Protein AF-A0A831KT54-F1 (afdb_monomer)

Foldseek 3Di:
DLVLLVVLLVVLCVVPVVSNVLSVVLSCLLVVLVVLLVVLVVLLCVLQCVVVVPGPDDPLSVVLSVVLNCLSVVLSVLSVVLSNLSSVLSVVCSVPVVSNVVSVVVSCVSVVSNVRSSVVSVVSCVVVCSVPDD

Sequence (134 aa):
GQGIAASAGIAATAEKEEMFGKGLVFTVIPETQAIYGLLVVILIMAFTGMITRDVTATAAAGLASIGAGFAVGLAGLSAIGQGMTAASGIGATAQRQDAMGASLVFAVMAETFAIFGLLVAVLIMFGIGLFGGA

Mean predicted aligned error: 4.13 Å

Nearest PDB structures (foldseek):
  5voy-assembly1_V  TM=8.794E-01  e=2.916E-04  Saccharomyces cerevisiae S288C
  3j9v-assembly1_R  TM=8.846E-01  e=5.373E-04  Saccharomyces cerevisiae
  5vox-assembly1_X  TM=8.740E-01  e=4.612E-04  Saccharomyces cerevisiae S288C
  5voy-assembly1_a  TM=8.050E-01  e=2.634E-04  Saccharomyces cerevisiae S288C
  7uwb-assembly1_c  TM=7.632E-01  e=3.034E-03  Citrus x limon

Radius of gyration: 18.66 Å; Cα contacts (8 Å, |Δi|>4): 192; chains: 1; bounding box: 44×24×54 Å

pLDDT: mean 92.96, std 7.72, range [41.38, 97.94]

Secondary structure (DSSP, 8-state):
-HHHHHHHHHHHHHH-TTHHHHHHHHHHGGGHHHHHHHHHHHHHHHHTTTTTT-----HHHHHHHHHHHHHHHHHHTHHHHHHHHHHHHHHHHHH-GGGHHHHHHHHHHTHHHHHHHHHHHHHHHHHTTTTS--

Structure (mmCIF, N/CA/C/O backbone):
data_AF-A0A831KT54-F1
#
_entry.id   AF-A0A831KT54-F1
#
loop_
_atom_site.group_PDB
_atom_site.id
_atom_site.type_symbol
_atom_site.label_atom_id
_atom_site.label_alt_id
_atom_site.label_comp_id
_atom_site.label_asym_id
_atom_site.label_entity_id
_atom_site.label_seq_id
_atom_site.pdbx_PDB_ins_code
_atom_site.Cartn_x
_atom_site.Cartn_y
_atom_site.Cartn_z
_atom_site.occupancy
_atom_site.B_iso_or_equiv
_atom_site.auth_seq_id
_atom_site.auth_comp_id
_atom_site.auth_asym_id
_a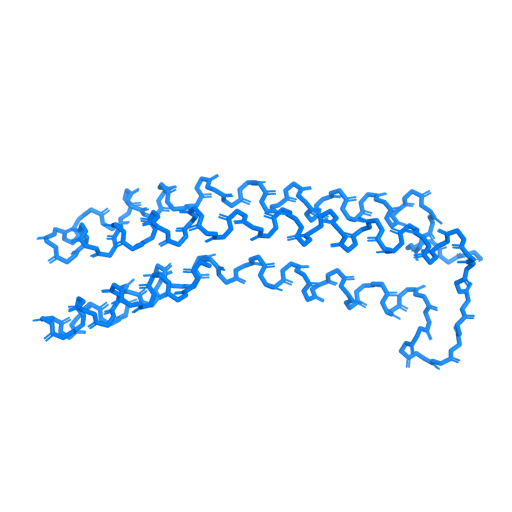tom_site.auth_atom_id
_atom_site.pdbx_PDB_model_num
ATOM 1 N N . GLY A 1 1 ? 1.500 2.575 6.824 1.00 92.62 1 GLY A N 1
ATOM 2 C CA . GLY A 1 1 ? 0.093 2.526 7.264 1.00 92.62 1 GLY A CA 1
ATOM 3 C C . GLY A 1 1 ? -0.174 1.456 8.291 1.00 92.62 1 GLY A C 1
ATOM 4 O O . GLY A 1 1 ? -0.712 1.766 9.343 1.00 92.62 1 GLY A O 1
ATOM 5 N N . GLN A 1 2 ? 0.219 0.216 7.998 1.00 95.25 2 GLN A N 1
ATOM 6 C CA . GLN A 1 2 ? -0.111 -0.968 8.792 1.00 95.25 2 GLN A CA 1
ATOM 7 C C . GLN A 1 2 ? 0.145 -0.811 10.297 1.00 95.25 2 GLN A C 1
ATOM 9 O O . GLN A 1 2 ? -0.748 -1.095 11.080 1.00 95.25 2 GLN A O 1
ATOM 14 N N . GLY A 1 3 ? 1.296 -0.270 10.712 1.00 96.62 3 GLY A N 1
ATOM 15 C CA . GLY A 1 3 ? 1.587 -0.047 12.137 1.00 96.62 3 GLY A CA 1
ATOM 16 C C . GLY A 1 3 ? 0.600 0.886 12.859 1.00 96.62 3 GLY A C 1
ATOM 17 O O . GLY A 1 3 ? 0.331 0.681 14.036 1.00 96.62 3 GLY A O 1
ATOM 18 N N . ILE A 1 4 ? 0.022 1.869 12.155 1.00 97.56 4 ILE A N 1
ATOM 19 C CA . ILE A 1 4 ? -0.983 2.799 12.704 1.00 97.56 4 ILE A CA 1
ATOM 20 C C . ILE A 1 4 ? -2.316 2.070 12.918 1.00 97.56 4 ILE A C 1
ATOM 22 O O . ILE A 1 4 ? -2.941 2.203 13.964 1.00 97.56 4 ILE A O 1
ATOM 26 N N . ALA A 1 5 ? -2.741 1.267 11.940 1.00 97.25 5 ALA A N 1
ATOM 27 C CA . ALA A 1 5 ? -3.949 0.457 12.069 1.00 97.25 5 ALA A CA 1
ATOM 28 C C . ALA A 1 5 ? -3.773 -0.647 13.128 1.00 97.25 5 ALA A C 1
ATOM 30 O O . ALA A 1 5 ? -4.647 -0.842 13.967 1.00 97.25 5 ALA A O 1
ATOM 31 N N . ALA A 1 6 ? -2.613 -1.307 13.150 1.00 97.38 6 ALA A N 1
ATOM 32 C CA . ALA A 1 6 ? 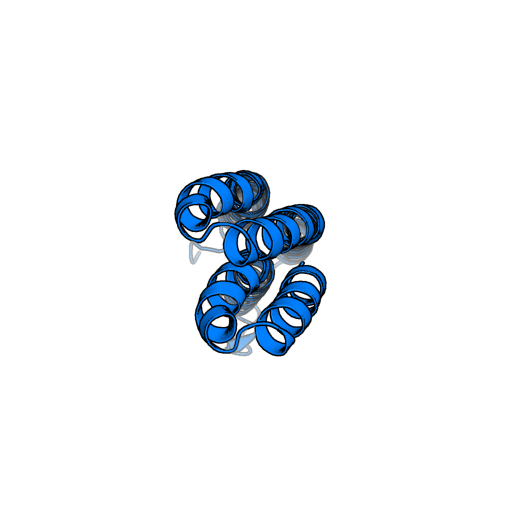-2.297 -2.370 14.096 1.00 97.38 6 ALA A CA 1
ATOM 33 C C . ALA A 1 6 ? -2.278 -1.871 15.545 1.00 97.38 6 ALA A C 1
ATOM 35 O O . ALA A 1 6 ? -2.811 -2.547 16.420 1.00 97.38 6 ALA A O 1
ATOM 36 N N . SER A 1 7 ? -1.719 -0.686 15.817 1.00 97.81 7 SER A N 1
ATOM 37 C CA . SER A 1 7 ? -1.712 -0.126 17.175 1.00 97.81 7 SER A CA 1
ATOM 38 C C . SER A 1 7 ? -3.130 0.151 17.686 1.00 97.81 7 SER A C 1
ATOM 40 O O . SER A 1 7 ? -3.450 -0.195 18.824 1.00 97.81 7 SER A O 1
ATOM 42 N N . ALA A 1 8 ? -4.010 0.682 16.831 1.00 97.31 8 ALA A N 1
ATOM 43 C CA . ALA A 1 8 ? -5.428 0.843 17.146 1.00 97.31 8 ALA A CA 1
ATOM 44 C C . ALA A 1 8 ? -6.142 -0.510 17.309 1.00 97.31 8 ALA A C 1
ATOM 46 O O . ALA A 1 8 ? -6.972 -0.664 18.203 1.00 97.31 8 ALA A O 1
ATOM 47 N N . GLY A 1 9 ? -5.796 -1.503 16.485 1.00 97.12 9 GLY A N 1
ATOM 48 C CA . GLY A 1 9 ? -6.295 -2.874 16.590 1.00 97.12 9 GLY A CA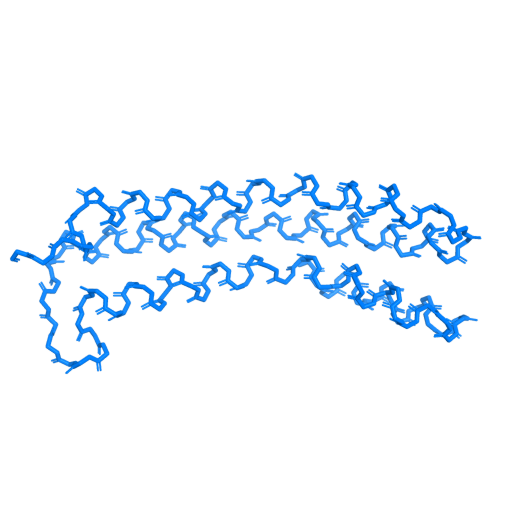 1
ATOM 49 C C . GLY A 1 9 ? -5.937 -3.530 17.922 1.00 97.12 9 GLY A C 1
ATOM 50 O O . GLY A 1 9 ? -6.809 -4.118 18.556 1.00 97.12 9 GLY A O 1
ATOM 51 N N . ILE A 1 10 ? -4.694 -3.373 18.387 1.00 97.50 10 ILE A N 1
ATOM 52 C CA . ILE A 1 10 ? -4.236 -3.857 19.699 1.00 97.50 10 ILE A CA 1
ATOM 53 C C . ILE A 1 10 ? -5.041 -3.189 20.816 1.00 97.50 10 ILE A C 1
ATOM 55 O O . ILE A 1 10 ? -5.564 -3.887 21.681 1.00 97.50 10 ILE A O 1
ATOM 59 N N . ALA A 1 11 ? -5.197 -1.862 20.770 1.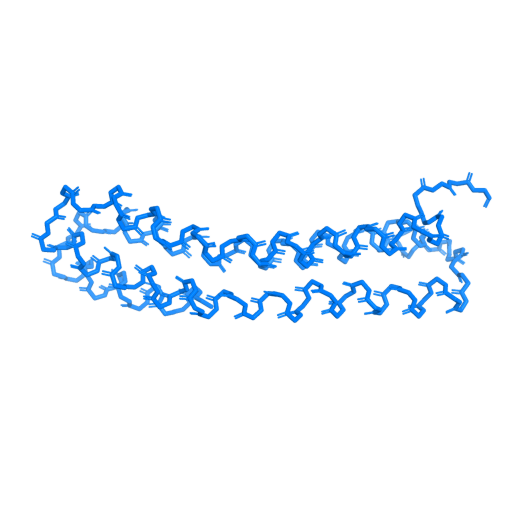00 96.75 11 ALA A N 1
ATOM 60 C CA . ALA A 1 11 ? -5.967 -1.125 21.771 1.00 96.75 11 ALA A CA 1
ATOM 61 C C . ALA A 1 11 ? -7.439 -1.573 21.814 1.00 96.75 11 ALA A C 1
ATOM 63 O O . ALA A 1 11 ? -7.972 -1.847 22.884 1.00 96.75 11 ALA A O 1
ATOM 64 N N . ALA A 1 12 ? -8.086 -1.719 20.655 1.00 96.44 12 ALA A N 1
ATOM 65 C CA . ALA A 1 12 ? -9.469 -2.184 20.583 1.00 96.44 12 ALA A CA 1
ATOM 66 C C . ALA A 1 12 ? -9.627 -3.643 21.041 1.00 96.44 12 ALA A C 1
ATOM 68 O O . ALA A 1 12 ? -10.627 -3.978 21.671 1.00 96.44 12 ALA A O 1
ATOM 69 N N . THR A 1 13 ? -8.643 -4.497 20.746 1.00 96.69 13 THR A N 1
ATOM 70 C CA . THR A 1 13 ? -8.641 -5.909 21.161 1.00 96.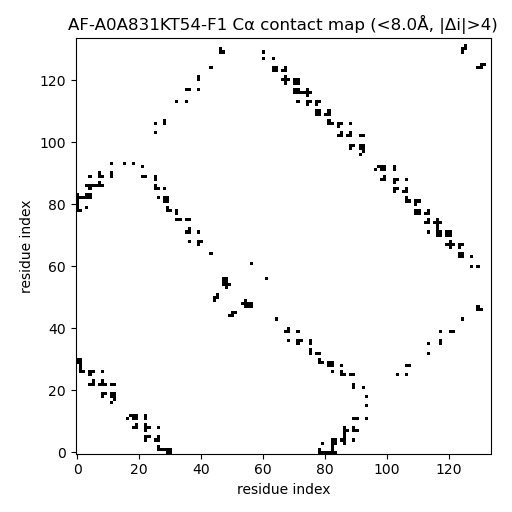69 13 THR A CA 1
ATOM 71 C C . THR A 1 13 ? -8.462 -6.053 22.670 1.00 96.69 13 THR A C 1
ATOM 73 O O . THR A 1 13 ? -9.080 -6.928 23.268 1.00 96.69 13 THR A O 1
ATOM 76 N N . ALA A 1 14 ? -7.657 -5.185 23.292 1.00 96.62 14 ALA A N 1
ATOM 77 C CA . ALA A 1 14 ? -7.467 -5.172 24.741 1.00 96.62 14 ALA A CA 1
ATOM 78 C C . ALA A 1 14 ? -8.768 -4.853 25.499 1.00 96.62 14 ALA A C 1
ATOM 80 O O . ALA A 1 14 ? -9.000 -5.403 26.571 1.00 96.62 14 ALA A O 1
ATOM 81 N N . GLU A 1 15 ? -9.626 -4.005 24.927 1.00 94.19 15 GLU A N 1
ATOM 82 C CA . GLU A 1 15 ? -10.949 -3.690 25.483 1.00 94.19 15 GLU A CA 1
ATOM 83 C C . GLU A 1 15 ? -11.987 -4.778 25.167 1.00 94.19 15 GLU A C 1
ATOM 85 O O . GLU A 1 15 ? -12.842 -5.100 25.993 1.00 94.19 15 GLU A O 1
ATOM 90 N N . LYS A 1 16 ? -11.952 -5.328 23.946 1.00 94.62 16 LYS A N 1
ATOM 91 C CA . LYS A 1 16 ? -12.929 -6.302 23.442 1.00 94.62 16 LYS A CA 1
ATOM 92 C C . LYS A 1 16 ? -12.245 -7.329 22.546 1.00 94.62 16 LYS A C 1
ATOM 94 O O . LYS A 1 16 ? -11.903 -7.023 21.407 1.00 94.62 16 LYS A O 1
ATOM 99 N N . GLU A 1 17 ? -12.144 -8.576 22.998 1.00 94.12 17 GLU A N 1
ATOM 100 C CA . GLU A 1 17 ? -11.478 -9.653 22.245 1.00 94.12 17 GLU A CA 1
ATOM 101 C C . GLU A 1 17 ? -12.092 -9.883 20.847 1.00 94.12 17 GLU A C 1
ATOM 103 O O . GLU A 1 17 ? -11.379 -10.117 19.871 1.00 94.12 17 GLU A O 1
ATOM 108 N N . GLU A 1 18 ? -13.410 -9.690 20.703 1.00 94.31 18 GLU A N 1
ATOM 109 C CA . GLU A 1 18 ? -14.124 -9.752 19.415 1.00 94.31 18 GLU A CA 1
ATOM 110 C C . GLU A 1 18 ? -13.616 -8.747 18.359 1.00 94.31 18 GLU A C 1
ATOM 112 O O . GLU A 1 18 ? -13.875 -8.909 17.161 1.00 94.31 18 GLU A O 1
ATOM 117 N N . MET A 1 19 ? -12.881 -7.711 18.777 1.00 96.31 19 MET A N 1
ATOM 118 C CA . MET A 1 19 ? -12.281 -6.730 17.878 1.00 96.31 19 MET A CA 1
ATOM 119 C C . MET A 1 19 ? -11.020 -7.239 17.189 1.00 96.31 19 MET A C 1
ATOM 121 O O . MET A 1 19 ? -10.635 -6.633 16.192 1.00 96.31 19 MET A O 1
ATOM 125 N N . PHE A 1 20 ? -10.417 -8.351 17.626 1.00 95.38 20 PHE A N 1
ATOM 126 C CA . PHE A 1 20 ? -9.203 -8.891 17.007 1.00 95.38 20 PHE A CA 1
ATOM 127 C C . PHE A 1 20 ? -9.381 -9.115 15.499 1.00 95.38 20 PHE A C 1
ATOM 129 O O . PHE A 1 20 ? -8.649 -8.554 14.681 1.00 95.38 20 PHE A O 1
ATOM 136 N N . GLY A 1 21 ? -10.416 -9.870 15.116 1.00 95.38 21 GLY A N 1
ATOM 137 C CA . GLY A 1 21 ? -10.687 -10.173 13.709 1.00 95.38 21 GLY A CA 1
ATOM 138 C C . GLY A 1 21 ? -11.035 -8.926 12.892 1.00 95.38 21 GLY A C 1
ATOM 139 O O . GLY A 1 21 ? -10.585 -8.774 11.760 1.00 95.38 21 GLY A O 1
ATOM 140 N N . LYS A 1 22 ? -11.788 -7.987 13.474 1.00 94.69 22 LYS A N 1
ATOM 141 C CA . LYS A 1 22 ? -12.201 -6.748 12.792 1.00 94.69 22 LYS A CA 1
ATOM 142 C C . LYS A 1 22 ? -11.031 -5.790 12.607 1.00 94.69 22 LYS A C 1
ATOM 144 O O . LYS A 1 22 ? -10.862 -5.223 11.532 1.00 94.69 22 LYS A O 1
ATOM 149 N N . GLY A 1 23 ? -10.201 -5.651 13.636 1.00 95.50 23 GLY A N 1
ATOM 150 C CA . GLY A 1 23 ? -8.962 -4.886 13.600 1.00 95.50 23 GLY A CA 1
ATOM 151 C C . GLY A 1 23 ? -7.984 -5.427 12.562 1.00 95.50 23 GLY A C 1
ATOM 152 O O . GLY A 1 23 ? -7.376 -4.640 11.834 1.00 95.50 23 GLY A O 1
ATOM 153 N N . LEU A 1 24 ? -7.886 -6.754 12.427 1.00 95.62 24 LEU A N 1
ATOM 154 C CA . LEU A 1 24 ? -7.057 -7.390 11.405 1.00 95.62 24 LEU A CA 1
ATOM 155 C C . LEU A 1 24 ? -7.494 -7.003 9.985 1.00 95.62 24 LEU A C 1
ATOM 157 O O . LEU A 1 24 ? -6.644 -6.648 9.172 1.00 95.62 24 LEU A O 1
ATOM 161 N N . VAL A 1 25 ? -8.804 -6.983 9.709 1.00 95.88 25 VAL A N 1
ATOM 162 C CA . VAL A 1 25 ? -9.337 -6.560 8.400 1.00 95.88 25 VAL A CA 1
ATOM 163 C C . VAL A 1 25 ? -8.891 -5.137 8.063 1.00 95.88 25 VAL A C 1
ATOM 165 O O . VAL A 1 25 ? -8.371 -4.905 6.977 1.00 95.88 25 VAL A O 1
ATOM 168 N N . PHE A 1 26 ? -9.018 -4.190 8.996 1.00 96.25 26 PHE A N 1
ATOM 169 C CA . PHE A 1 26 ? -8.543 -2.815 8.789 1.00 96.25 26 PHE A CA 1
ATOM 170 C C . PHE A 1 26 ? -7.018 -2.714 8.650 1.00 96.25 26 PHE A C 1
ATOM 172 O O . PHE A 1 26 ? -6.523 -1.851 7.928 1.00 96.25 26 PHE A O 1
ATOM 179 N N . THR A 1 27 ? -6.268 -3.586 9.326 1.00 95.38 27 THR A N 1
ATOM 180 C CA . THR A 1 27 ? -4.796 -3.581 9.323 1.00 95.38 27 THR A CA 1
ATOM 181 C C . THR A 1 27 ? -4.203 -4.102 8.017 1.00 95.38 27 THR A C 1
ATOM 183 O O . THR A 1 27 ? -3.123 -3.660 7.634 1.00 95.38 27 THR A O 1
ATOM 186 N N . VAL A 1 28 ? -4.915 -4.984 7.315 1.00 95.31 28 VAL A N 1
ATOM 187 C CA . VAL A 1 28 ? -4.499 -5.514 6.007 1.00 95.31 28 VAL A CA 1
ATOM 188 C C . VAL A 1 28 ? -4.657 -4.488 4.885 1.00 95.31 28 VAL A C 1
ATOM 190 O O . VAL A 1 28 ? -3.922 -4.538 3.906 1.00 95.31 28 VAL A O 1
ATOM 193 N N . ILE A 1 29 ? -5.569 -3.517 5.003 1.00 94.19 29 ILE A N 1
ATOM 194 C CA . ILE A 1 29 ? -5.820 -2.569 3.904 1.00 94.19 29 ILE A CA 1
ATOM 195 C C . ILE A 1 29 ? -4.543 -1.792 3.536 1.00 94.19 29 ILE A C 1
ATOM 197 O O . ILE A 1 29 ? -4.187 -1.786 2.368 1.00 94.19 29 ILE A O 1
ATOM 201 N N . PRO A 1 30 ? -3.780 -1.186 4.469 1.00 94.94 30 PRO A N 1
ATOM 202 C CA . PRO A 1 30 ? -2.520 -0.512 4.138 1.00 94.94 30 PRO A CA 1
ATOM 203 C C . PRO A 1 30 ? -1.339 -1.442 3.786 1.00 94.94 30 PRO A C 1
ATOM 205 O O . PRO A 1 30 ? -0.213 -0.952 3.672 1.00 94.94 30 PRO A O 1
ATOM 208 N N . GLU A 1 31 ? -1.538 -2.762 3.735 1.00 95.19 31 GLU A N 1
ATOM 209 C CA . GLU A 1 31 ? -0.508 -3.736 3.343 1.00 95.19 31 GLU A CA 1
ATOM 210 C C . GLU A 1 31 ? -0.398 -3.854 1.816 1.00 95.19 31 GLU A C 1
ATOM 212 O O . GLU A 1 31 ? 0.678 -4.141 1.286 1.00 95.19 31 GLU A O 1
ATOM 217 N N . THR A 1 32 ? -1.478 -3.565 1.085 1.00 93.75 32 THR A N 1
ATOM 218 C CA . THR A 1 32 ? -1.539 -3.689 -0.381 1.00 93.75 32 THR A CA 1
ATOM 219 C C . THR A 1 32 ? -0.449 -2.878 -1.084 1.00 93.75 32 THR A C 1
ATOM 221 O O . THR A 1 32 ? 0.135 -3.346 -2.060 1.00 93.75 32 THR A O 1
ATOM 224 N N . GLN A 1 33 ? -0.074 -1.714 -0.545 1.00 95.56 33 GLN A N 1
ATOM 225 C CA . GLN A 1 33 ? 0.999 -0.874 -1.083 1.00 95.56 33 GLN A CA 1
ATOM 226 C C . GLN A 1 33 ? 2.362 -1.575 -1.057 1.00 95.56 33 GLN A C 1
ATOM 228 O O . GLN A 1 33 ? 3.159 -1.411 -1.983 1.00 95.56 33 GLN A O 1
ATOM 233 N N . ALA A 1 34 ? 2.632 -2.382 -0.028 1.00 95.12 34 ALA A N 1
ATOM 234 C CA . ALA A 1 34 ? 3.848 -3.186 0.034 1.00 95.12 34 ALA A CA 1
ATOM 235 C C . ALA A 1 34 ? 3.812 -4.314 -1.009 1.00 95.12 34 ALA A C 1
ATOM 237 O O . ALA A 1 34 ? 4.814 -4.561 -1.684 1.00 95.12 34 ALA A O 1
ATOM 238 N N . ILE A 1 35 ? 2.645 -4.941 -1.200 1.00 95.75 35 ILE A N 1
ATOM 239 C CA . ILE A 1 35 ? 2.437 -5.977 -2.222 1.00 95.75 35 ILE A CA 1
ATOM 240 C C . ILE A 1 35 ? 2.664 -5.403 -3.627 1.00 95.75 35 ILE A C 1
ATOM 242 O O . ILE A 1 35 ? 3.297 -6.056 -4.454 1.00 95.75 35 ILE A O 1
ATOM 246 N N . TYR A 1 36 ? 2.231 -4.170 -3.903 1.00 96.19 36 TYR A N 1
ATOM 247 C CA . TYR A 1 36 ? 2.484 -3.508 -5.188 1.00 96.19 36 TYR A CA 1
ATOM 248 C C . TYR A 1 36 ? 3.972 -3.249 -5.434 1.00 96.19 36 TYR A C 1
ATOM 250 O O . TYR A 1 36 ? 4.462 -3.510 -6.532 1.00 96.19 36 TYR A O 1
ATOM 258 N N . GLY A 1 37 ? 4.711 -2.799 -4.416 1.00 96.56 37 GLY A N 1
ATOM 259 C CA . GLY A 1 37 ? 6.165 -2.649 -4.512 1.00 96.56 37 GLY A CA 1
ATOM 260 C C . GLY A 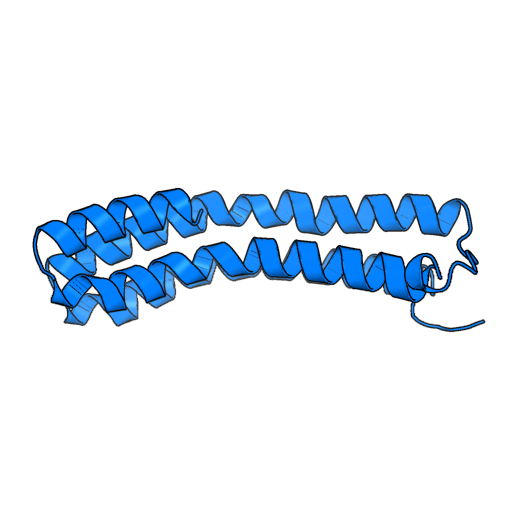1 37 ? 6.870 -3.981 -4.786 1.00 96.56 37 GLY A C 1
ATOM 261 O O . GLY A 1 37 ? 7.719 -4.064 -5.676 1.00 96.56 37 GLY A O 1
ATOM 262 N N . LEU A 1 38 ? 6.468 -5.040 -4.073 1.00 96.75 38 LEU A N 1
ATOM 263 C CA . LEU A 1 38 ? 6.977 -6.396 -4.285 1.00 96.75 38 LEU A CA 1
ATOM 264 C C . LEU A 1 38 ? 6.674 -6.904 -5.703 1.00 96.75 38 LEU A C 1
ATOM 266 O O . LEU A 1 38 ? 7.544 -7.466 -6.366 1.00 96.75 38 LEU A O 1
ATOM 270 N N . LEU A 1 39 ? 5.455 -6.684 -6.190 1.00 96.19 39 LEU A N 1
ATOM 271 C CA . LEU A 1 39 ? 5.054 -7.070 -7.536 1.00 96.19 39 LEU A CA 1
ATOM 272 C C . LEU A 1 39 ? 5.937 -6.388 -8.588 1.00 96.19 39 LEU A C 1
ATOM 274 O O . LEU A 1 39 ? 6.484 -7.065 -9.453 1.00 96.19 39 LEU A O 1
ATOM 278 N N . VAL A 1 40 ? 6.125 -5.069 -8.495 1.00 96.62 40 VAL A N 1
ATOM 279 C CA . VAL A 1 40 ? 6.929 -4.312 -9.467 1.00 96.62 40 VAL A CA 1
ATOM 280 C C . VAL A 1 40 ? 8.378 -4.797 -9.496 1.00 96.62 40 VAL A C 1
ATOM 282 O O . VAL A 1 40 ? 8.916 -5.005 -10.583 1.00 96.62 40 VAL A O 1
ATOM 285 N N . VAL A 1 41 ? 9.009 -5.045 -8.341 1.00 95.38 41 VAL A N 1
ATOM 286 C CA . VAL A 1 41 ? 10.397 -5.541 -8.333 1.00 95.38 41 VAL A CA 1
ATOM 287 C C . VAL A 1 41 ? 10.506 -6.950 -8.918 1.00 95.38 41 VAL A C 1
ATOM 289 O O . VAL A 1 41 ? 11.430 -7.208 -9.688 1.00 95.38 41 VAL A O 1
ATOM 292 N N . ILE A 1 42 ? 9.544 -7.839 -8.639 1.00 94.88 42 ILE A N 1
ATOM 293 C CA . ILE A 1 42 ? 9.513 -9.184 -9.232 1.00 94.88 42 ILE A CA 1
ATOM 294 C C . ILE A 1 42 ? 9.392 -9.092 -10.752 1.00 94.88 42 ILE A C 1
ATOM 296 O O . ILE A 1 42 ? 10.134 -9.773 -11.459 1.00 94.88 42 ILE A O 1
ATOM 300 N N . LEU A 1 43 ? 8.504 -8.237 -11.268 1.00 93.31 43 LEU A N 1
ATOM 301 C CA . LEU A 1 43 ? 8.339 -8.078 -12.710 1.00 93.31 43 LEU A CA 1
ATOM 302 C C . LEU A 1 43 ? 9.609 -7.506 -13.356 1.00 93.31 43 LEU A C 1
ATOM 304 O O . LEU A 1 43 ? 10.063 -8.032 -14.368 1.00 93.31 43 LEU A O 1
ATOM 308 N N . ILE A 1 44 ? 10.232 -6.487 -12.756 1.00 93.06 44 ILE A N 1
ATOM 309 C CA . ILE A 1 44 ? 11.508 -5.946 -13.245 1.00 93.06 44 ILE A CA 1
ATOM 310 C C . ILE A 1 44 ? 12.563 -7.054 -13.294 1.00 93.06 44 ILE A C 1
ATOM 312 O O . ILE A 1 44 ? 13.185 -7.257 -14.332 1.00 93.06 44 ILE A O 1
ATOM 316 N N . MET A 1 45 ? 12.758 -7.807 -12.209 1.00 92.44 45 MET A N 1
ATOM 317 C CA . MET A 1 45 ? 13.762 -8.874 -12.158 1.00 92.44 45 MET A CA 1
ATOM 318 C C . MET A 1 45 ? 13.491 -10.009 -13.155 1.00 92.44 45 MET A C 1
ATOM 320 O O . MET A 1 45 ? 14.434 -10.540 -13.744 1.00 92.44 45 MET A O 1
ATOM 324 N N . ALA A 1 46 ? 12.224 -10.381 -13.345 1.00 90.88 46 ALA A N 1
ATOM 325 C CA . ALA A 1 46 ? 11.827 -11.429 -14.277 1.00 90.88 46 ALA A CA 1
ATOM 326 C C . ALA A 1 46 ? 12.096 -11.024 -15.731 1.00 90.88 46 ALA A C 1
ATOM 328 O O . ALA A 1 46 ? 12.725 -11.777 -16.471 1.00 90.88 46 ALA A O 1
ATOM 329 N N . PHE A 1 47 ? 11.674 -9.823 -16.128 1.00 88.38 47 PHE A N 1
ATOM 330 C CA . PHE A 1 47 ? 11.743 -9.390 -17.524 1.00 88.38 47 PHE A CA 1
ATOM 331 C C . PHE A 1 47 ? 13.082 -8.759 -17.929 1.00 88.38 47 PHE A C 1
ATOM 333 O O . PHE A 1 47 ? 13.354 -8.605 -19.113 1.00 88.38 47 PHE A O 1
ATOM 340 N N . THR A 1 48 ? 13.956 -8.437 -16.975 1.00 88.38 48 THR A N 1
ATOM 341 C CA . THR A 1 48 ? 15.349 -8.036 -17.259 1.00 88.38 48 THR A CA 1
ATOM 342 C C . THR A 1 48 ? 16.322 -9.216 -17.324 1.00 88.38 48 THR A C 1
ATOM 344 O O . THR A 1 48 ? 17.509 -9.008 -17.573 1.00 88.38 48 THR A O 1
ATOM 347 N N . GLY A 1 49 ? 15.858 -10.441 -17.041 1.00 85.69 49 GLY A N 1
ATOM 348 C CA . GLY A 1 49 ? 16.706 -11.636 -16.985 1.00 85.69 49 GLY A CA 1
ATOM 349 C C . GLY A 1 49 ? 17.608 -11.719 -15.744 1.00 85.69 49 GLY A C 1
ATOM 350 O O . GLY A 1 49 ? 18.456 -12.606 -15.640 1.00 85.69 49 GLY A O 1
ATOM 351 N N . MET A 1 50 ? 17.414 -10.842 -14.748 1.00 88.12 50 MET A N 1
ATOM 352 C CA . MET A 1 50 ? 18.178 -10.885 -13.493 1.00 88.12 50 MET A CA 1
ATOM 353 C C . MET A 1 50 ? 17.956 -12.189 -12.714 1.00 88.12 50 MET A C 1
ATOM 355 O O . MET A 1 50 ? 18.884 -12.679 -12.072 1.00 88.12 50 MET A O 1
ATOM 359 N N . ILE A 1 51 ? 16.757 -12.779 -12.791 1.00 88.50 51 ILE A N 1
ATOM 360 C CA . ILE A 1 51 ? 16.458 -14.071 -12.146 1.00 88.50 51 ILE A CA 1
ATOM 361 C C . ILE A 1 51 ? 17.202 -15.221 -12.836 1.00 88.50 51 ILE A C 1
ATOM 363 O O . ILE A 1 51 ? 17.760 -16.091 -12.168 1.00 88.50 51 ILE A O 1
ATOM 367 N N . THR A 1 52 ? 17.228 -15.228 -14.168 1.00 86.19 52 THR A N 1
ATOM 368 C CA . THR A 1 52 ? 17.844 -16.287 -14.983 1.00 86.19 52 THR A CA 1
ATOM 369 C C . THR A 1 52 ? 19.358 -16.126 -15.134 1.00 86.19 52 THR A C 1
ATOM 371 O O . THR A 1 52 ? 20.009 -17.040 -15.632 1.00 86.19 52 THR A O 1
ATOM 374 N N . ARG A 1 53 ? 19.923 -15.003 -14.658 1.00 82.31 53 ARG A N 1
ATOM 375 C CA . ARG A 1 53 ? 21.321 -14.567 -14.845 1.00 82.31 53 ARG A CA 1
ATOM 376 C C . ARG A 1 53 ? 21.712 -14.265 -16.295 1.00 82.31 53 ARG A C 1
ATOM 378 O O . ARG A 1 53 ? 22.895 -14.089 -16.571 1.00 82.31 53 ARG A O 1
ATOM 385 N N . ASP A 1 54 ? 20.737 -14.148 -17.185 1.00 83.50 54 ASP A N 1
ATOM 386 C CA . ASP A 1 54 ? 20.932 -13.729 -18.571 1.00 83.50 54 ASP A CA 1
ATOM 387 C C . ASP A 1 54 ? 20.442 -12.287 -18.715 1.00 83.50 54 ASP A C 1
ATOM 389 O O . ASP A 1 54 ? 19.312 -12.028 -19.120 1.00 83.50 54 ASP A O 1
ATOM 393 N N . VAL A 1 55 ? 21.247 -11.337 -18.231 1.00 82.06 55 VAL A N 1
ATOM 394 C CA . VAL A 1 55 ? 20.832 -9.932 -18.151 1.00 82.06 55 VAL A CA 1
ATOM 395 C C . VAL A 1 55 ? 20.839 -9.318 -19.549 1.00 82.06 55 VAL A C 1
ATOM 397 O O . VAL A 1 55 ? 21.889 -8.955 -20.073 1.00 82.06 55 VAL A O 1
ATOM 400 N N . THR A 1 56 ? 19.650 -9.154 -20.121 1.00 73.31 56 THR A N 1
ATOM 401 C CA . THR A 1 56 ? 19.427 -8.569 -21.454 1.00 73.31 56 THR A CA 1
ATOM 402 C C . THR A 1 56 ? 19.063 -7.080 -21.404 1.00 73.31 56 THR A C 1
ATOM 404 O O . THR A 1 56 ? 18.818 -6.447 -22.431 1.00 73.31 56 THR A O 1
ATOM 407 N N . ALA A 1 57 ? 19.036 -6.482 -20.209 1.00 74.12 57 ALA A N 1
ATOM 408 C CA . ALA A 1 57 ? 18.596 -5.107 -20.008 1.00 74.12 57 ALA A CA 1
ATOM 409 C C . ALA A 1 57 ? 19.607 -4.065 -20.523 1.00 74.12 57 ALA A C 1
ATOM 411 O O . ALA A 1 57 ? 20.779 -4.053 -20.149 1.00 74.12 57 ALA A O 1
ATOM 412 N N . THR A 1 58 ? 19.120 -3.116 -21.325 1.00 85.62 58 THR A N 1
ATOM 413 C CA . THR A 1 58 ? 19.890 -1.939 -21.751 1.00 85.62 58 THR A CA 1
ATOM 414 C C . THR A 1 58 ? 19.988 -0.896 -20.630 1.00 85.62 58 THR A C 1
ATOM 416 O O . THR A 1 58 ? 19.182 -0.882 -19.698 1.00 85.62 58 THR A O 1
ATOM 419 N N . ALA A 1 59 ? 20.924 0.056 -20.741 1.00 86.81 59 ALA A N 1
ATOM 420 C CA . ALA A 1 59 ? 21.004 1.187 -19.807 1.00 86.81 59 ALA A CA 1
ATOM 421 C C . ALA A 1 59 ? 19.690 1.997 -19.742 1.00 86.81 59 ALA A C 1
ATOM 423 O O . ALA A 1 59 ? 19.294 2.454 -18.669 1.00 86.81 59 ALA A O 1
ATOM 424 N N . ALA A 1 60 ? 18.978 2.119 -20.870 1.00 86.94 60 ALA A N 1
ATOM 425 C CA . ALA A 1 60 ? 17.664 2.756 -20.929 1.00 86.94 60 ALA A CA 1
ATOM 426 C C . ALA A 1 60 ? 16.605 1.965 -20.140 1.00 86.94 60 ALA A C 1
ATOM 428 O O . ALA A 1 60 ? 15.849 2.558 -19.369 1.00 86.94 60 ALA A O 1
ATOM 429 N N . ALA A 1 61 ? 16.593 0.632 -20.264 1.00 87.88 61 ALA A N 1
ATOM 430 C CA . ALA A 1 61 ? 15.705 -0.236 -19.491 1.00 87.88 61 ALA A CA 1
ATOM 431 C C . ALA A 1 61 ? 16.009 -0.181 -17.983 1.00 87.88 61 ALA A C 1
ATOM 433 O O . ALA A 1 61 ? 15.087 -0.158 -17.167 1.00 87.88 61 ALA A O 1
ATOM 434 N N . GLY A 1 62 ? 17.288 -0.091 -17.605 1.00 89.94 62 GLY A N 1
ATOM 435 C CA . GLY A 1 62 ? 17.706 0.102 -16.215 1.00 89.94 62 GLY A CA 1
ATOM 436 C C . GLY A 1 62 ? 17.188 1.417 -15.625 1.00 89.94 62 GLY A C 1
ATOM 437 O O . GLY A 1 62 ? 16.581 1.420 -14.554 1.00 89.94 62 GLY A O 1
ATOM 438 N N . LEU A 1 63 ? 17.347 2.531 -16.347 1.00 92.81 63 LEU A N 1
ATOM 439 C CA . LEU A 1 63 ? 16.854 3.838 -15.899 1.00 92.81 63 LEU A CA 1
ATOM 440 C C . LEU A 1 63 ? 15.321 3.881 -15.802 1.00 92.81 63 LEU A C 1
ATOM 442 O O . LEU A 1 63 ? 14.769 4.398 -14.832 1.00 92.81 63 LEU A O 1
ATOM 446 N N . ALA A 1 64 ? 14.625 3.292 -16.772 1.00 93.12 64 ALA A N 1
ATOM 447 C CA . ALA A 1 64 ? 13.172 3.170 -16.740 1.00 93.12 64 ALA A CA 1
ATOM 448 C C . ALA A 1 64 ? 12.684 2.283 -15.581 1.00 93.12 64 ALA A C 1
ATOM 450 O O . ALA A 1 64 ? 11.693 2.617 -14.938 1.00 93.12 64 ALA A O 1
ATOM 451 N N . SER A 1 65 ? 13.410 1.212 -15.246 1.00 93.50 65 SER A N 1
ATOM 452 C CA . SER A 1 65 ? 13.109 0.358 -14.087 1.00 93.50 65 SER A CA 1
ATOM 453 C C . SER A 1 65 ? 13.226 1.124 -12.764 1.00 93.50 65 SER A C 1
ATOM 455 O O . SER A 1 65 ? 12.390 0.958 -11.877 1.00 93.50 65 SER A O 1
ATOM 457 N N . ILE A 1 66 ? 14.207 2.026 -12.647 1.00 95.06 66 ILE A N 1
ATOM 458 C CA . ILE A 1 66 ? 14.313 2.951 -11.508 1.00 95.06 66 ILE A CA 1
ATOM 459 C C . ILE A 1 66 ? 13.092 3.884 -11.463 1.00 95.06 66 ILE A C 1
ATOM 461 O O . ILE A 1 66 ? 12.495 4.063 -10.402 1.00 95.06 66 ILE A O 1
ATOM 465 N N . GLY A 1 67 ? 12.678 4.434 -12.609 1.00 95.94 67 GLY A N 1
ATOM 466 C CA . GLY A 1 67 ? 11.467 5.253 -12.719 1.00 95.94 67 GLY A CA 1
ATOM 467 C C . GLY A 1 67 ? 10.193 4.511 -12.296 1.00 95.94 67 GLY A C 1
ATOM 468 O O . GLY A 1 67 ? 9.391 5.054 -11.537 1.00 95.94 67 GLY A O 1
ATOM 469 N N . ALA A 1 68 ? 10.035 3.253 -12.717 1.00 96.38 68 ALA A N 1
ATOM 470 C CA . ALA A 1 68 ? 8.929 2.386 -12.310 1.00 96.38 68 ALA A CA 1
ATOM 471 C C . ALA A 1 68 ? 8.940 2.118 -10.792 1.00 96.38 68 ALA A C 1
ATOM 473 O O . ALA A 1 68 ? 7.901 2.214 -10.137 1.00 96.38 68 ALA A O 1
ATOM 474 N N . GLY A 1 69 ? 10.122 1.870 -10.216 1.00 96.81 69 GLY A N 1
ATOM 475 C CA . GLY A 1 69 ? 10.307 1.733 -8.771 1.00 96.81 69 GLY A CA 1
ATOM 476 C C . GLY A 1 69 ? 9.921 2.996 -7.994 1.00 96.81 69 GLY A C 1
ATOM 477 O O . GLY A 1 69 ? 9.220 2.910 -6.986 1.00 96.81 69 GLY A O 1
ATOM 478 N N . PHE A 1 70 ? 10.307 4.182 -8.476 1.00 97.31 70 PHE A N 1
ATOM 479 C CA . PHE A 1 70 ? 9.898 5.447 -7.858 1.00 97.31 70 PHE A CA 1
ATOM 480 C C . PHE A 1 70 ? 8.394 5.699 -7.970 1.00 97.31 70 PHE A C 1
ATOM 482 O O . PHE A 1 70 ? 7.791 6.140 -6.993 1.00 97.31 70 PHE A O 1
ATOM 489 N N . ALA A 1 71 ? 7.778 5.399 -9.117 1.00 97.00 71 ALA A N 1
ATOM 490 C CA . ALA A 1 71 ? 6.342 5.578 -9.313 1.00 97.00 71 ALA A CA 1
ATOM 491 C C . ALA A 1 71 ? 5.523 4.781 -8.284 1.00 97.00 71 ALA A C 1
ATOM 493 O O . ALA A 1 71 ? 4.659 5.350 -7.615 1.00 97.00 71 ALA A O 1
ATOM 494 N N . VAL A 1 72 ? 5.836 3.491 -8.095 1.00 97.62 72 VAL A N 1
ATOM 495 C CA . VAL A 1 72 ? 5.141 2.655 -7.102 1.00 97.62 72 VAL A CA 1
ATOM 496 C C . VAL A 1 72 ? 5.547 3.000 -5.666 1.00 97.62 72 VAL A C 1
ATOM 498 O O . VAL A 1 72 ? 4.691 3.059 -4.787 1.00 97.62 72 VAL A O 1
ATOM 501 N N . GLY A 1 73 ? 6.828 3.285 -5.414 1.00 96.25 73 GLY A N 1
ATOM 502 C CA . GLY A 1 73 ? 7.341 3.567 -4.072 1.00 96.25 73 GLY A CA 1
ATOM 503 C C . GLY A 1 73 ? 6.789 4.866 -3.487 1.00 96.25 73 GLY A C 1
ATOM 504 O O . GLY A 1 73 ? 6.334 4.887 -2.343 1.00 96.25 73 GLY A O 1
ATOM 505 N N . LEU A 1 74 ? 6.762 5.940 -4.282 1.00 96.81 74 LEU A N 1
ATOM 506 C CA . LEU A 1 74 ? 6.197 7.222 -3.859 1.00 96.81 74 LEU A CA 1
ATOM 507 C C . LEU A 1 74 ? 4.676 7.149 -3.724 1.00 96.81 74 LEU A C 1
ATOM 509 O O . LEU A 1 74 ? 4.128 7.663 -2.751 1.00 96.81 74 LEU A O 1
ATOM 513 N N . ALA A 1 75 ? 3.988 6.460 -4.639 1.00 96.56 75 ALA A N 1
ATOM 514 C CA . ALA A 1 75 ? 2.556 6.211 -4.495 1.00 96.56 75 ALA A CA 1
ATOM 515 C C . ALA A 1 75 ? 2.235 5.366 -3.253 1.00 96.56 75 ALA A C 1
ATOM 517 O O . ALA A 1 75 ? 1.213 5.590 -2.604 1.00 96.56 75 ALA A O 1
ATOM 518 N N . GLY A 1 76 ? 3.126 4.451 -2.863 1.00 95.69 76 GLY A N 1
ATOM 519 C CA . GLY A 1 76 ? 3.012 3.643 -1.649 1.00 95.69 76 GLY A CA 1
ATOM 520 C C . GLY A 1 76 ? 2.983 4.458 -0.351 1.00 95.69 76 GLY A C 1
ATOM 521 O O . GLY A 1 76 ? 2.443 3.987 0.651 1.00 95.69 76 GLY A O 1
ATOM 522 N N . LEU A 1 77 ? 3.455 5.713 -0.358 1.00 95.69 77 LEU A N 1
ATOM 523 C CA . LEU A 1 77 ? 3.323 6.624 0.789 1.00 95.69 77 LEU A CA 1
ATOM 524 C C . LEU A 1 77 ? 1.855 6.929 1.137 1.00 95.69 77 LEU A C 1
ATOM 526 O O . LEU A 1 77 ? 1.555 7.253 2.289 1.00 95.69 77 LEU A O 1
ATOM 530 N N . SER A 1 78 ? 0.926 6.743 0.190 1.00 95.69 78 SER A N 1
ATOM 531 C CA . SER A 1 78 ? -0.525 6.810 0.435 1.00 95.69 78 SER A CA 1
ATOM 532 C C . SER A 1 78 ? -0.994 5.868 1.555 1.00 95.69 78 SER A C 1
ATOM 534 O O . SER A 1 78 ? -1.951 6.192 2.264 1.00 95.69 78 SER A O 1
ATOM 536 N N . ALA A 1 79 ? -0.264 4.773 1.818 1.00 96.50 79 ALA A N 1
ATOM 537 C CA . ALA A 1 79 ? -0.543 3.855 2.920 1.00 96.50 79 ALA A CA 1
ATOM 538 C C . ALA A 1 79 ? -0.554 4.551 4.290 1.00 96.50 79 ALA A C 1
ATOM 540 O O . ALA A 1 79 ? -1.161 4.043 5.231 1.00 96.50 79 ALA A O 1
ATOM 541 N N . ILE A 1 80 ? 0.147 5.679 4.462 1.00 96.50 80 ILE A N 1
ATOM 542 C CA . ILE A 1 80 ? 0.141 6.440 5.722 1.00 96.50 80 ILE A CA 1
ATOM 543 C C . ILE A 1 80 ? -1.259 7.005 5.980 1.00 96.50 80 ILE A C 1
ATOM 545 O O . ILE A 1 80 ? -1.822 6.755 7.045 1.00 96.50 80 ILE A O 1
ATOM 549 N N . GLY A 1 81 ? -1.840 7.685 4.986 1.00 95.75 81 GLY A N 1
ATOM 550 C CA . GLY A 1 81 ? -3.210 8.202 5.042 1.00 95.75 81 GLY A CA 1
ATOM 551 C C . GLY A 1 81 ? -4.229 7.090 5.265 1.00 95.75 81 GLY A C 1
ATOM 552 O O . GLY A 1 81 ? -5.041 7.164 6.184 1.00 95.75 81 GLY A O 1
ATOM 553 N N . GLN A 1 82 ? -4.102 6.008 4.497 1.00 97.19 82 GLN A N 1
ATOM 554 C CA . GLN A 1 82 ? -4.952 4.827 4.625 1.00 97.19 82 GLN A CA 1
ATOM 555 C C . GLN A 1 82 ? -4.888 4.203 6.025 1.00 97.19 82 GLN A C 1
ATOM 557 O O . GLN A 1 82 ? -5.916 3.849 6.594 1.00 97.19 82 GLN A O 1
ATOM 562 N N . GLY A 1 83 ? -3.692 4.121 6.618 1.00 97.31 83 GLY A N 1
ATOM 563 C CA . GLY A 1 83 ? -3.497 3.613 7.977 1.00 97.31 83 GLY A CA 1
ATOM 564 C C . GLY A 1 83 ? -4.164 4.472 9.051 1.00 97.31 83 GLY A C 1
ATOM 565 O O . GLY A 1 83 ? -4.720 3.923 9.998 1.00 97.31 83 GLY A O 1
ATOM 566 N N . MET A 1 84 ? -4.157 5.800 8.894 1.00 97.88 84 MET A N 1
ATOM 567 C CA . MET A 1 84 ? -4.870 6.707 9.802 1.00 97.88 84 MET A CA 1
ATOM 568 C C . MET A 1 84 ? -6.387 6.518 9.697 1.00 97.88 84 MET A C 1
ATOM 570 O O . MET A 1 84 ? -7.049 6.339 10.718 1.00 97.88 84 MET A O 1
ATOM 574 N N . THR A 1 85 ? -6.931 6.472 8.477 1.00 97.38 85 THR A N 1
ATOM 575 C CA . THR A 1 85 ? -8.365 6.223 8.257 1.00 97.38 85 THR A CA 1
ATOM 576 C C . THR A 1 85 ? -8.787 4.849 8.785 1.00 97.38 85 THR A C 1
ATOM 578 O O . THR A 1 85 ? -9.821 4.733 9.440 1.00 97.38 85 THR A O 1
ATOM 581 N N . ALA A 1 86 ? -7.968 3.816 8.571 1.00 97.50 86 ALA A N 1
ATOM 582 C CA . ALA A 1 86 ? -8.198 2.477 9.105 1.00 97.50 86 ALA A CA 1
ATOM 583 C C . ALA A 1 86 ? -8.192 2.458 10.643 1.00 97.50 86 ALA A C 1
ATOM 585 O O . ALA A 1 86 ? -9.089 1.873 11.243 1.00 97.50 86 ALA A O 1
ATOM 586 N N . ALA A 1 87 ? -7.250 3.149 11.294 1.00 97.94 87 ALA A N 1
ATOM 587 C CA . ALA A 1 87 ? -7.216 3.272 12.752 1.00 97.94 87 ALA A CA 1
ATOM 588 C C . ALA A 1 87 ? -8.473 3.958 13.314 1.00 97.94 87 ALA A C 1
ATOM 590 O O . ALA A 1 87 ? -9.063 3.475 14.283 1.00 97.94 87 ALA A O 1
ATOM 591 N N . SER A 1 88 ? -8.942 5.035 12.675 1.00 97.75 88 SER A N 1
ATOM 592 C CA . SER A 1 88 ? -10.226 5.656 13.026 1.00 97.75 88 SER A CA 1
ATOM 593 C C . SER A 1 88 ? -11.407 4.705 12.802 1.00 97.75 88 SER A C 1
ATOM 595 O O . SER A 1 88 ? -12.321 4.665 13.623 1.00 97.75 88 SER A O 1
ATOM 597 N N . GLY A 1 89 ? -11.373 3.902 11.736 1.00 97.44 89 GLY A N 1
ATOM 598 C CA . GLY A 1 89 ? -12.371 2.872 11.449 1.00 97.44 89 GLY A CA 1
ATOM 599 C C . GLY A 1 89 ? -12.437 1.772 12.508 1.00 97.44 89 GLY A C 1
ATOM 600 O O . GLY A 1 89 ? -13.530 1.358 12.899 1.00 97.44 89 GLY A O 1
ATOM 601 N N . ILE A 1 90 ? -11.288 1.353 13.042 1.00 97.81 90 ILE A N 1
ATOM 602 C CA . ILE A 1 90 ? -11.207 0.418 14.172 1.00 97.81 90 ILE A CA 1
ATOM 603 C C . ILE A 1 90 ? -11.862 1.031 15.412 1.00 97.81 90 ILE A C 1
ATOM 605 O O . ILE A 1 90 ? -12.697 0.380 16.040 1.00 97.81 90 ILE A O 1
ATOM 609 N N . GLY A 1 91 ? -11.545 2.290 15.731 1.00 96.69 91 GLY A N 1
ATOM 610 C CA . GLY A 1 91 ? -12.153 3.004 16.856 1.00 96.69 91 GLY A CA 1
ATOM 611 C C . GLY A 1 91 ? -13.673 3.148 16.721 1.00 96.69 91 GLY A C 1
ATOM 612 O O . GLY A 1 91 ? -14.410 2.857 17.663 1.00 96.69 91 GLY A O 1
ATOM 613 N N . ALA A 1 92 ? -14.159 3.521 15.533 1.00 97.19 92 ALA A N 1
ATOM 614 C CA . ALA A 1 92 ? -15.590 3.603 15.244 1.00 97.19 92 ALA A CA 1
ATOM 615 C C . ALA A 1 92 ? -16.275 2.235 15.382 1.00 97.19 92 ALA A C 1
ATOM 617 O O . ALA A 1 92 ? -17.316 2.129 16.027 1.00 97.19 92 ALA A O 1
ATOM 618 N N . THR A 1 93 ? -15.652 1.178 14.856 1.00 96.50 93 THR A N 1
ATOM 619 C CA . THR A 1 93 ? -16.166 -0.197 14.937 1.00 96.50 93 THR A CA 1
ATOM 620 C C . THR A 1 93 ? -16.195 -0.715 16.378 1.00 96.50 93 THR A C 1
ATOM 622 O O . THR A 1 93 ? -17.128 -1.423 16.754 1.00 96.50 93 THR A O 1
ATOM 625 N N . ALA A 1 94 ? -15.218 -0.334 17.208 1.00 96.06 94 ALA A N 1
ATOM 626 C CA . ALA A 1 94 ? -15.175 -0.697 18.625 1.00 96.06 94 ALA A CA 1
ATOM 627 C C . ALA A 1 94 ? -16.342 -0.087 19.421 1.00 96.06 94 ALA A C 1
ATOM 629 O O . ALA A 1 94 ? -16.847 -0.714 20.359 1.00 96.06 94 ALA A O 1
ATOM 630 N N . GLN A 1 95 ? -16.791 1.114 19.044 1.00 95.25 95 GLN A N 1
ATOM 631 C CA . GLN A 1 95 ? -17.963 1.764 19.638 1.00 95.25 95 GLN A CA 1
ATOM 632 C C . GLN A 1 95 ? -19.272 1.217 19.060 1.00 95.25 95 GLN A C 1
ATOM 634 O O . GLN A 1 95 ? -20.215 0.951 19.802 1.00 95.25 95 GLN A O 1
ATOM 639 N N . ARG A 1 96 ? -19.326 1.058 17.735 1.00 95.56 96 ARG A N 1
ATOM 640 C CA . ARG A 1 96 ? -20.522 0.722 16.963 1.00 95.56 96 ARG A CA 1
ATOM 641 C C . ARG A 1 96 ? -20.167 -0.226 15.829 1.00 95.56 96 ARG A C 1
ATOM 643 O O . ARG A 1 96 ? -19.612 0.175 14.810 1.00 95.56 96 ARG A O 1
ATOM 650 N N . GLN A 1 97 ? -20.498 -1.502 15.997 1.00 91.88 97 GLN A N 1
ATOM 651 C CA . GLN A 1 97 ? -20.082 -2.535 15.046 1.00 91.88 97 GLN A CA 1
ATOM 652 C C . GLN A 1 97 ? -20.734 -2.397 13.663 1.00 91.88 97 GLN A C 1
ATOM 654 O O . GLN A 1 97 ? -20.147 -2.816 12.668 1.00 91.88 97 GLN A O 1
ATOM 659 N N . ASP A 1 98 ? -21.901 -1.756 13.589 1.00 94.94 98 ASP A N 1
ATOM 660 C CA . ASP A 1 98 ? -22.590 -1.385 12.351 1.00 94.94 98 ASP A CA 1
ATOM 661 C C . ASP A 1 98 ? -21.818 -0.342 11.520 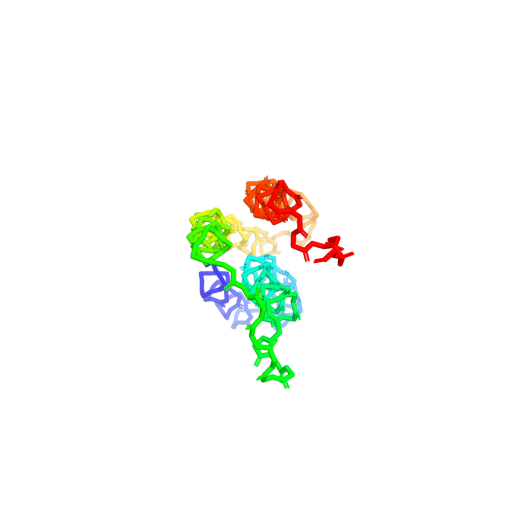1.00 94.94 98 ASP A C 1
ATOM 663 O O . ASP A 1 98 ? -22.030 -0.241 10.312 1.00 94.94 98 ASP A O 1
ATOM 667 N N . ALA A 1 99 ? -20.870 0.387 12.122 1.00 96.12 99 ALA A N 1
ATOM 668 C CA . ALA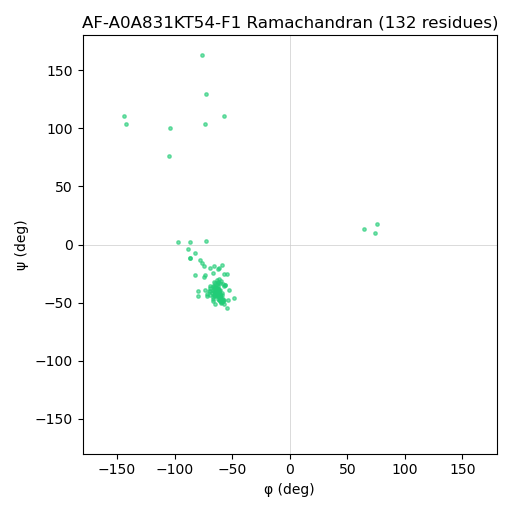 A 1 99 ? -20.044 1.368 11.421 1.00 96.12 99 ALA A CA 1
ATOM 669 C C . ALA A 1 99 ? -18.934 0.741 10.556 1.00 96.12 99 ALA A C 1
ATOM 671 O O . ALA A 1 99 ? -18.406 1.419 9.674 1.00 96.12 99 ALA A O 1
ATOM 672 N N . MET A 1 100 ? -18.598 -0.542 10.760 1.00 95.62 100 MET A N 1
ATOM 673 C CA . MET A 1 100 ? -17.465 -1.201 10.095 1.00 95.62 100 MET A CA 1
ATOM 674 C C . MET A 1 100 ? -17.515 -1.060 8.572 1.00 95.62 100 MET A C 1
ATOM 676 O O . MET A 1 100 ? -16.521 -0.678 7.961 1.00 95.62 100 MET A O 1
ATOM 680 N N . GLY A 1 101 ? -18.672 -1.323 7.959 1.00 96.69 101 GLY A N 1
ATOM 681 C CA . GLY A 1 101 ? -18.827 -1.255 6.505 1.00 96.69 101 GLY A CA 1
ATOM 682 C C . GLY A 1 101 ? -18.532 0.139 5.948 1.00 96.69 101 GLY A C 1
ATOM 683 O O . GLY A 1 101 ? -17.735 0.279 5.024 1.00 96.69 101 GLY A O 1
ATOM 684 N N . ALA A 1 102 ? -19.110 1.182 6.552 1.00 96.56 102 ALA A N 1
ATOM 685 C CA . ALA A 1 102 ? -18.860 2.563 6.143 1.00 96.56 102 ALA A CA 1
ATOM 686 C C . ALA A 1 102 ? -17.390 2.960 6.355 1.00 96.56 102 ALA A C 1
ATOM 688 O O . ALA A 1 102 ? -16.776 3.572 5.483 1.00 96.56 102 ALA A O 1
ATOM 689 N N . SER A 1 103 ? -16.796 2.563 7.483 1.00 97.06 103 SER A N 1
ATOM 690 C CA . SER A 1 103 ? -15.383 2.810 7.774 1.00 97.06 103 SER A CA 1
ATOM 691 C C . SER A 1 103 ? -14.438 2.137 6.772 1.00 97.06 103 SER A C 1
ATOM 693 O O . SER A 1 103 ? -13.434 2.739 6.392 1.00 97.06 103 SER A O 1
ATOM 695 N N . LEU A 1 104 ? -14.756 0.924 6.308 1.00 96.56 104 LEU A N 1
ATOM 696 C CA . LEU A 1 104 ? -13.981 0.238 5.269 1.00 96.56 104 LEU A CA 1
ATOM 697 C C . LEU A 1 104 ? -14.033 0.989 3.938 1.00 96.56 104 LEU A C 1
ATOM 699 O O . LEU A 1 104 ? -12.998 1.149 3.296 1.00 96.56 104 LEU A O 1
ATOM 703 N N . VAL A 1 105 ? -15.207 1.499 3.550 1.00 96.44 105 VAL A N 1
ATOM 704 C CA . VAL A 1 105 ? -15.351 2.301 2.325 1.00 96.44 105 VAL A CA 1
ATOM 705 C C . VAL A 1 105 ? -14.416 3.507 2.365 1.00 96.44 105 VAL A C 1
ATOM 707 O O . VAL A 1 105 ? -13.663 3.714 1.418 1.00 96.44 105 VAL A O 1
ATOM 710 N N . PHE A 1 106 ? -14.384 4.251 3.475 1.00 96.06 106 PHE A N 1
ATOM 711 C CA . PHE A 1 106 ? -13.465 5.383 3.622 1.00 96.06 106 PHE A CA 1
ATOM 712 C C . PHE A 1 106 ? -11.992 4.971 3.576 1.00 96.06 106 PHE A C 1
ATOM 714 O O . PHE A 1 106 ? -11.186 5.677 2.970 1.00 96.06 106 PHE A O 1
ATOM 721 N N . ALA A 1 107 ? -11.627 3.844 4.194 1.00 94.94 107 ALA A N 1
ATOM 722 C CA . ALA A 1 107 ? -10.249 3.360 4.182 1.00 94.94 107 ALA A CA 1
ATOM 723 C C . ALA A 1 107 ? -9.773 3.026 2.758 1.00 94.94 107 ALA A C 1
ATOM 725 O O . ALA A 1 107 ? -8.668 3.405 2.387 1.00 94.94 107 ALA A O 1
ATOM 726 N N . VAL A 1 108 ? -10.622 2.394 1.943 1.00 95.12 108 VAL A N 1
ATOM 727 C CA . VAL A 1 108 ? -10.280 1.971 0.574 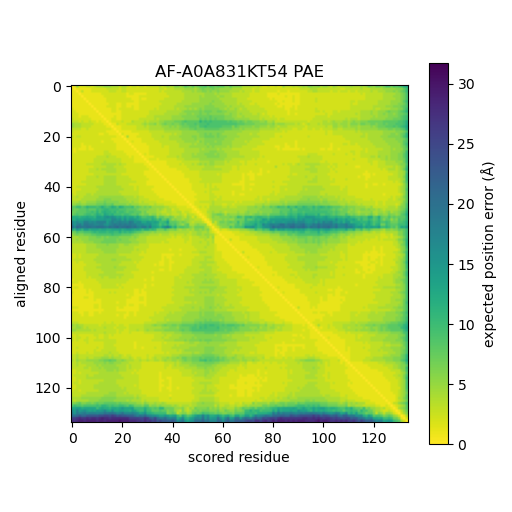1.00 95.12 108 VAL A CA 1
ATOM 728 C C . VAL A 1 108 ? -10.224 3.143 -0.415 1.00 95.12 108 VAL A C 1
ATOM 730 O O . VAL A 1 108 ? -9.588 3.028 -1.456 1.00 95.12 108 VAL A O 1
ATOM 733 N N . MET A 1 109 ? -10.809 4.309 -0.120 1.00 92.31 109 MET A N 1
ATOM 734 C CA . MET A 1 109 ? -10.719 5.465 -1.033 1.00 92.31 109 MET A CA 1
ATOM 735 C C . MET A 1 109 ? -9.267 5.874 -1.332 1.00 92.31 109 MET A C 1
ATOM 737 O O . MET A 1 109 ? -8.957 6.264 -2.462 1.00 92.31 109 MET A O 1
ATOM 741 N N . ALA A 1 110 ? -8.375 5.751 -0.342 1.00 89.62 110 ALA A N 1
ATOM 742 C CA . ALA A 1 110 ? -6.951 6.050 -0.491 1.00 89.62 110 ALA A CA 1
ATOM 743 C C . ALA A 1 110 ? -6.207 5.039 -1.390 1.00 89.62 110 ALA A C 1
ATOM 745 O O . ALA A 1 110 ? -5.175 5.390 -1.967 1.00 89.62 110 ALA A O 1
ATOM 746 N N . GLU A 1 111 ? -6.765 3.840 -1.591 1.00 94.06 111 GLU A N 1
ATOM 747 C CA . GLU A 1 111 ? -6.181 2.762 -2.399 1.00 94.06 111 GLU A CA 1
ATOM 748 C C . GLU A 1 111 ? -5.977 3.186 -3.857 1.00 94.06 111 GLU A C 1
ATOM 750 O O . GLU A 1 111 ? -4.996 2.815 -4.502 1.00 94.06 111 GLU A O 1
ATOM 755 N N . THR A 1 112 ? -6.869 4.037 -4.367 1.00 93.12 112 THR A N 1
ATOM 756 C CA . THR A 1 112 ? -6.838 4.544 -5.745 1.00 93.12 112 THR A CA 1
ATOM 757 C C . THR A 1 112 ? -5.476 5.147 -6.110 1.00 93.12 112 THR A C 1
ATOM 759 O O . THR A 1 112 ? -4.965 4.918 -7.205 1.00 93.12 112 THR A O 1
ATOM 762 N N . PHE A 1 113 ? -4.842 5.873 -5.182 1.00 93.25 113 PHE A N 1
ATOM 763 C CA . PHE A 1 113 ? -3.539 6.499 -5.421 1.00 93.25 113 PHE A CA 1
ATOM 764 C C . PHE A 1 113 ? -2.409 5.474 -5.534 1.00 93.25 113 PHE A C 1
ATOM 766 O O . PHE A 1 113 ? -1.518 5.628 -6.371 1.00 93.25 113 PHE A O 1
ATOM 773 N N . ALA A 1 114 ? -2.460 4.412 -4.730 1.00 95.25 114 ALA A N 1
ATOM 774 C CA . ALA A 1 114 ? -1.508 3.314 -4.812 1.00 95.25 114 ALA A CA 1
ATOM 775 C C . ALA A 1 114 ? -1.636 2.563 -6.145 1.00 95.25 114 ALA A C 1
ATOM 777 O O . ALA A 1 114 ? -0.629 2.304 -6.809 1.00 95.25 114 ALA A O 1
ATOM 778 N N . ILE A 1 115 ? -2.874 2.297 -6.576 1.00 95.81 115 ILE A N 1
ATOM 779 C CA . ILE A 1 115 ? -3.166 1.660 -7.866 1.00 95.81 115 ILE A CA 1
ATOM 780 C C . ILE A 1 115 ? -2.653 2.520 -9.028 1.00 95.81 115 ILE A C 1
ATOM 782 O O . ILE A 1 115 ? -2.086 1.982 -9.977 1.00 95.81 115 ILE A O 1
ATOM 786 N N . PHE A 1 116 ? -2.786 3.848 -8.962 1.00 95.75 116 PHE A N 1
ATOM 787 C CA . PHE A 1 116 ? -2.238 4.734 -9.993 1.00 95.75 116 PHE A CA 1
ATOM 788 C C . PHE A 1 116 ? -0.713 4.648 -10.092 1.00 95.75 116 PHE A C 1
ATOM 790 O O . PHE A 1 116 ? -0.187 4.579 -11.201 1.00 95.75 116 PHE A O 1
ATOM 797 N N . GLY A 1 117 ? 0.004 4.584 -8.967 1.00 96.94 117 GLY A N 1
ATOM 798 C CA . GLY A 1 117 ? 1.456 4.380 -8.983 1.00 96.94 117 GLY A CA 1
ATOM 799 C C . GLY A 1 117 ? 1.866 3.043 -9.595 1.00 96.94 117 GLY A C 1
ATOM 800 O O . GLY A 1 117 ? 2.787 2.994 -10.411 1.00 96.94 117 GLY A O 1
ATOM 801 N N . LEU A 1 118 ? 1.144 1.972 -9.254 1.00 97.25 118 LEU A N 1
ATOM 802 C CA . LEU A 1 118 ? 1.338 0.657 -9.863 1.00 97.25 118 LEU A CA 1
ATOM 803 C C . LEU A 1 118 ? 1.090 0.699 -11.377 1.00 97.25 118 LEU A C 1
ATOM 805 O O . LEU A 1 118 ? 1.902 0.193 -12.150 1.00 97.25 118 LEU A O 1
ATOM 809 N N . LEU A 1 119 ? -0.004 1.327 -11.811 1.00 96.88 119 LEU A N 1
ATOM 810 C CA . LEU A 1 119 ? -0.343 1.453 -13.225 1.00 96.88 119 LEU A CA 1
ATOM 811 C C . LEU A 1 119 ? 0.747 2.208 -13.993 1.00 96.88 119 LEU A C 1
ATOM 813 O O . LEU A 1 119 ? 1.161 1.761 -15.058 1.00 96.88 119 LEU A O 1
ATOM 817 N N . VAL A 1 120 ? 1.254 3.315 -13.443 1.00 97.25 120 VAL A N 1
ATOM 818 C CA . VAL A 1 120 ? 2.357 4.073 -14.050 1.00 97.25 120 VAL A CA 1
ATOM 819 C C . VAL A 1 120 ? 3.616 3.211 -14.170 1.00 97.25 120 VAL A C 1
ATOM 821 O O . VAL A 1 120 ? 4.240 3.209 -15.229 1.00 97.25 120 VAL A O 1
ATOM 824 N N . ALA A 1 121 ? 3.966 2.437 -13.139 1.00 96.81 121 ALA A N 1
ATOM 825 C CA . ALA A 1 121 ? 5.108 1.523 -13.189 1.00 96.81 121 ALA A CA 1
ATOM 826 C C . ALA A 1 121 ? 4.966 0.481 -14.315 1.00 96.81 121 ALA A C 1
ATOM 828 O O . ALA A 1 121 ? 5.893 0.289 -15.104 1.00 96.81 121 ALA A O 1
ATOM 829 N N . VAL A 1 122 ? 3.785 -0.131 -14.448 1.00 95.00 122 VAL A N 1
ATOM 830 C CA . VAL A 1 122 ? 3.487 -1.093 -15.523 1.00 95.00 122 VAL A CA 1
ATOM 831 C C . VAL A 1 122 ? 3.542 -0.428 -16.902 1.00 95.00 122 VAL A C 1
ATOM 833 O O . VAL A 1 122 ? 4.117 -0.994 -17.829 1.00 95.00 122 VAL A O 1
ATOM 836 N N . LEU A 1 123 ? 3.000 0.784 -17.052 1.00 95.12 123 LEU A N 1
ATOM 837 C CA . LEU A 1 123 ? 3.036 1.522 -18.318 1.00 95.12 123 LEU A CA 1
ATOM 838 C C . LEU A 1 123 ? 4.460 1.915 -18.727 1.00 95.12 123 LEU A C 1
ATOM 840 O O . LEU A 1 123 ? 4.782 1.837 -19.910 1.00 95.12 123 LEU A O 1
ATOM 844 N N . ILE A 1 124 ? 5.325 2.284 -17.776 1.00 94.56 124 ILE A N 1
ATOM 845 C CA . ILE A 1 124 ? 6.749 2.538 -18.043 1.00 94.56 124 ILE A CA 1
ATOM 846 C C . ILE A 1 124 ? 7.405 1.280 -18.608 1.00 94.56 124 ILE A C 1
ATOM 848 O O . ILE A 1 124 ? 8.047 1.338 -19.655 1.00 94.56 124 ILE A O 1
ATOM 852 N N . MET A 1 125 ? 7.211 0.139 -17.943 1.00 91.62 125 MET A N 1
ATOM 853 C CA . MET A 1 125 ? 7.775 -1.142 -18.369 1.00 91.62 125 MET A CA 1
ATOM 854 C C . MET A 1 125 ? 7.251 -1.584 -19.740 1.00 91.62 125 MET A C 1
ATOM 856 O O . MET A 1 125 ? 8.014 -2.078 -20.568 1.00 91.62 125 MET A O 1
ATOM 860 N N . PHE A 1 126 ? 5.962 -1.369 -20.006 1.00 91.44 126 PHE A N 1
ATOM 861 C CA . PHE A 1 126 ? 5.371 -1.639 -21.312 1.00 91.44 126 PHE A CA 1
ATOM 862 C C . PHE A 1 126 ? 5.936 -0.715 -22.396 1.00 91.44 126 PHE A C 1
ATOM 864 O O . PHE A 1 126 ? 6.301 -1.186 -23.469 1.00 91.44 126 PHE A O 1
ATOM 871 N N . GLY A 1 127 ? 6.081 0.579 -22.105 1.00 88.75 127 GLY A N 1
ATOM 872 C CA . GLY A 1 127 ? 6.591 1.576 -23.048 1.00 88.75 127 GLY A CA 1
ATOM 873 C C . GLY A 1 127 ? 8.035 1.337 -23.494 1.00 88.75 127 GLY A C 1
ATOM 874 O O . GLY A 1 127 ? 8.376 1.655 -24.629 1.00 88.75 127 GLY A O 1
ATOM 875 N N . ILE A 1 128 ? 8.873 0.737 -22.641 1.00 87.81 128 ILE A N 1
ATOM 876 C CA . ILE A 1 128 ? 10.246 0.339 -23.003 1.00 87.81 128 ILE A CA 1
ATOM 877 C C . ILE A 1 128 ? 10.338 -1.052 -23.645 1.00 87.81 128 ILE A C 1
ATOM 879 O O . ILE A 1 128 ? 11.441 -1.516 -23.922 1.00 87.81 128 ILE A O 1
ATOM 883 N N . GLY A 1 129 ? 9.209 -1.736 -23.845 1.00 83.75 129 GLY A N 1
ATOM 884 C CA . GLY A 1 129 ? 9.175 -3.074 -24.430 1.00 83.75 129 GLY A CA 1
ATOM 885 C C . GLY A 1 129 ? 9.615 -4.193 -23.485 1.00 83.75 129 GLY A C 1
ATOM 886 O O . GLY A 1 129 ? 9.882 -5.289 -23.953 1.00 83.75 129 GLY A O 1
ATOM 887 N N . LEU A 1 130 ? 9.650 -3.976 -22.164 1.00 82.44 130 LEU A N 1
ATOM 888 C CA . LEU A 1 130 ? 10.143 -4.985 -21.215 1.00 82.44 130 LEU A CA 1
ATOM 889 C C . LEU A 1 130 ? 9.303 -6.279 -21.237 1.00 82.44 130 LEU A C 1
ATOM 891 O O . LEU A 1 130 ? 9.814 -7.363 -20.990 1.00 82.44 130 LEU A O 1
ATOM 895 N N . PHE A 1 131 ? 8.009 -6.171 -21.554 1.00 77.81 131 PHE A N 1
ATOM 896 C CA . PHE A 1 131 ? 7.100 -7.319 -21.671 1.00 77.81 131 PHE A CA 1
ATOM 897 C C . PHE A 1 131 ? 7.101 -7.975 -23.061 1.00 77.81 131 PHE A C 1
ATOM 899 O O . PHE A 1 131 ? 6.516 -9.043 -23.231 1.00 77.81 131 PHE A O 1
ATOM 906 N N . GLY A 1 132 ? 7.708 -7.333 -24.063 1.00 62.44 132 GLY A N 1
ATOM 907 C CA . GLY A 1 132 ? 7.776 -7.822 -25.434 1.00 62.44 132 GLY A CA 1
ATOM 908 C C . GLY A 1 132 ? 9.167 -8.361 -25.709 1.00 62.44 132 GLY A C 1
ATOM 909 O O . GLY A 1 132 ? 10.077 -7.584 -25.963 1.00 62.44 132 GLY A O 1
ATOM 910 N N . GLY A 1 133 ? 9.332 -9.684 -25.655 1.00 55.19 133 GLY A N 1
ATOM 911 C CA . GLY A 1 133 ? 10.568 -10.322 -26.099 1.00 55.19 133 GLY A CA 1
ATOM 912 C C . GLY A 1 133 ? 10.847 -9.962 -27.559 1.00 55.19 133 GLY A C 1
ATOM 913 O O . GLY A 1 133 ? 10.116 -10.399 -28.449 1.00 55.19 133 GLY A O 1
ATOM 914 N N . ALA A 1 134 ? 11.880 -9.155 -27.777 1.00 41.38 134 ALA A N 1
ATOM 915 C CA . ALA A 1 134 ? 12.518 -8.910 -29.061 1.00 41.38 134 ALA A CA 1
ATOM 916 C C . ALA A 1 134 ? 14.029 -9.014 -28.862 1.00 41.38 134 ALA A C 1
ATOM 918 O O . ALA A 1 134 ? 14.528 -8.402 -27.889 1.00 41.38 134 ALA A O 1
#

Solvent-accessible surface area (backbone atoms only — not comparable to full-atom values): 6563 Å² total; per-residue (Å²): 44,32,70,51,8,40,53,39,20,52,56,42,23,75,78,35,68,83,32,44,67,57,19,48,59,41,22,50,61,26,42,53,38,57,53,49,44,52,50,53,52,52,50,51,34,58,56,31,20,59,74,79,70,56,68,74,59,47,74,68,54,52,55,47,50,51,51,23,50,48,36,23,52,60,24,29,57,41,18,46,60,20,7,53,43,17,21,52,24,39,54,45,25,70,78,37,66,84,42,37,65,62,29,49,55,61,24,52,61,45,46,57,53,31,52,50,15,43,50,51,20,53,49,48,41,51,74,74,38,52,81,54,94,124